Protein AF-A0A0A8YCA7-F1 (afdb_monomer_lite)

Structure (mmCIF, N/CA/C/O backbone):
data_AF-A0A0A8YCA7-F1
#
_entry.id   AF-A0A0A8YCA7-F1
#
loop_
_atom_site.group_PDB
_atom_site.id
_atom_site.type_symbol
_atom_site.label_atom_id
_atom_site.label_alt_id
_atom_site.label_comp_id
_atom_site.label_asym_id
_atom_site.label_entity_id
_atom_site.label_seq_id
_atom_site.pdbx_PDB_ins_code
_atom_site.Cartn_x
_atom_site.Cartn_y
_atom_site.Cartn_z
_atom_site.occupancy
_atom_site.B_iso_or_equiv
_atom_site.auth_seq_id
_atom_site.auth_comp_id
_atom_site.auth_asym_id
_atom_site.auth_atom_id
_atom_site.pdbx_PDB_model_num
ATOM 1 N N . MET A 1 1 ? 6.548 -13.810 -29.885 1.00 38.69 1 MET A N 1
ATOM 2 C CA . MET A 1 1 ? 5.779 -14.071 -28.652 1.00 38.69 1 MET A CA 1
ATOM 3 C C . MET A 1 1 ? 4.844 -12.904 -28.480 1.00 38.69 1 MET A C 1
ATOM 5 O O . MET A 1 1 ? 5.323 -11.781 -28.424 1.00 38.69 1 MET A O 1
ATOM 9 N N . VAL A 1 2 ? 3.543 -13.163 -28.531 1.00 40.69 2 VAL A N 1
ATOM 10 C CA . VAL A 1 2 ? 2.513 -12.158 -28.264 1.00 40.69 2 VAL A CA 1
ATOM 11 C C . VAL A 1 2 ? 2.740 -11.696 -26.827 1.00 40.69 2 VAL A C 1
ATOM 13 O O . VAL A 1 2 ? 2.686 -12.518 -25.914 1.00 40.69 2 VAL A O 1
ATOM 16 N N . GLY A 1 3 ? 3.145 -10.437 -26.645 1.00 48.44 3 GLY A N 1
ATOM 17 C CA . GLY A 1 3 ? 3.258 -9.847 -25.316 1.00 48.44 3 GLY A CA 1
ATOM 18 C C . GLY A 1 3 ? 1.882 -9.922 -24.681 1.00 48.44 3 GLY A C 1
ATOM 19 O O . GLY A 1 3 ? 0.913 -9.502 -25.310 1.00 48.44 3 GLY A O 1
ATOM 20 N N . ASN A 1 4 ? 1.790 -10.542 -23.503 1.00 51.75 4 ASN A N 1
ATOM 21 C CA . ASN A 1 4 ? 0.565 -10.497 -22.720 1.00 51.75 4 ASN A CA 1
ATOM 22 C C . ASN A 1 4 ? 0.169 -9.035 -22.611 1.00 51.75 4 ASN A C 1
ATOM 24 O O . ASN A 1 4 ? 0.952 -8.215 -22.140 1.00 51.75 4 ASN A O 1
ATOM 28 N N . GLU A 1 5 ? -1.005 -8.736 -23.141 1.00 52.59 5 GLU A N 1
ATOM 29 C CA . GLU A 1 5 ? -1.570 -7.408 -23.120 1.00 52.59 5 GLU A CA 1
ATOM 30 C C . GLU A 1 5 ? -1.589 -6.946 -21.665 1.00 52.59 5 GLU A C 1
ATOM 32 O O . GLU A 1 5 ? -1.991 -7.673 -20.751 1.00 52.59 5 GLU A O 1
ATOM 37 N N . ASP A 1 6 ? -1.064 -5.750 -21.469 1.00 59.56 6 ASP A N 1
ATOM 38 C CA . ASP A 1 6 ? -0.923 -5.052 -20.207 1.00 59.56 6 ASP A CA 1
ATOM 39 C C . ASP A 1 6 ? -2.331 -4.659 -19.704 1.00 59.56 6 ASP A C 1
ATOM 41 O O . ASP A 1 6 ? -2.770 -3.516 -19.786 1.00 59.56 6 ASP A O 1
ATOM 45 N N . LEU A 1 7 ? -3.112 -5.646 -19.249 1.00 61.03 7 LEU A N 1
ATOM 46 C CA . LEU A 1 7 ? -4.535 -5.499 -18.894 1.00 61.03 7 LEU A CA 1
ATOM 47 C C . LEU A 1 7 ? -4.763 -4.800 -17.541 1.00 61.03 7 LEU A C 1
ATOM 49 O O . LEU A 1 7 ? -5.901 -4.690 -17.081 1.00 61.03 7 LEU A O 1
ATOM 53 N N . GLY A 1 8 ? -3.698 -4.369 -16.865 1.00 63.97 8 GLY A N 1
ATOM 54 C CA . GLY A 1 8 ? -3.796 -3.676 -15.586 1.00 63.97 8 GLY A CA 1
ATOM 55 C C . GLY A 1 8 ? -4.059 -2.177 -15.729 1.00 63.97 8 GLY A C 1
ATOM 56 O O . GLY A 1 8 ? -3.894 -1.574 -16.788 1.00 63.97 8 GLY A O 1
ATOM 57 N N . ILE A 1 9 ? -4.465 -1.538 -14.635 1.00 73.44 9 ILE A N 1
ATOM 58 C CA . ILE A 1 9 ? -4.668 -0.085 -14.609 1.00 73.44 9 ILE A CA 1
ATOM 59 C C . ILE A 1 9 ? -3.295 0.596 -14.540 1.00 73.44 9 ILE A C 1
ATOM 61 O O . ILE A 1 9 ? -2.615 0.510 -13.518 1.00 73.44 9 ILE A O 1
ATOM 65 N N . HIS A 1 10 ? -2.909 1.274 -15.624 1.00 73.44 10 HIS A N 1
ATOM 66 C CA . HIS A 1 10 ? -1.611 1.949 -15.805 1.00 73.44 10 HIS A CA 1
ATOM 67 C C . HIS A 1 10 ? -1.582 3.401 -15.307 1.00 73.44 10 H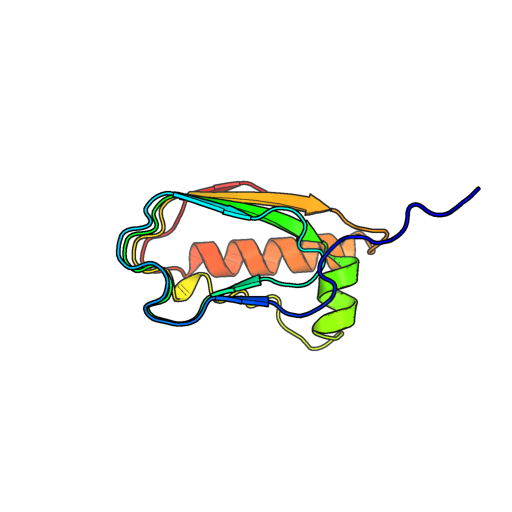IS A C 1
ATOM 69 O O . HIS A 1 10 ? -0.578 4.088 -15.431 1.00 73.44 10 HIS A O 1
ATOM 75 N N . GLY A 1 11 ? -2.690 3.908 -14.771 1.00 82.44 11 GLY A N 1
ATOM 76 C CA . GLY A 1 11 ? -2.759 5.256 -14.213 1.00 82.44 11 GLY A CA 1
ATOM 77 C C . GLY A 1 11 ? -2.504 5.278 -12.711 1.00 82.44 11 GLY A C 1
ATOM 78 O O . GLY A 1 11 ? -2.676 4.272 -12.020 1.00 82.44 11 GLY A O 1
ATOM 79 N N . ARG A 1 12 ? -2.188 6.465 -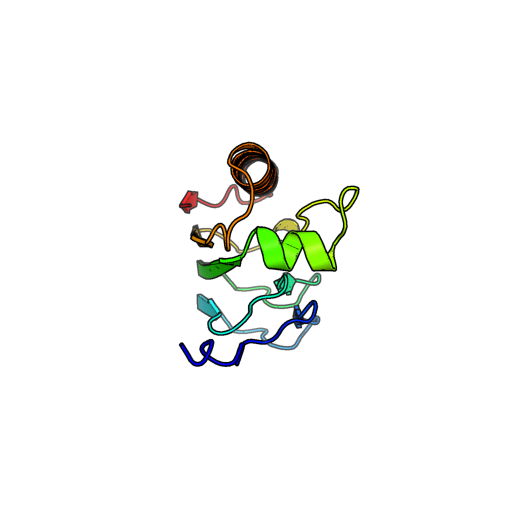12.181 1.00 88.94 12 ARG A N 1
ATOM 80 C CA . ARG A 1 12 ? -2.322 6.721 -10.743 1.00 88.94 12 ARG A CA 1
ATOM 81 C C . ARG A 1 12 ? -3.790 6.546 -10.353 1.00 88.94 12 ARG A C 1
ATOM 83 O O . ARG A 1 12 ? -4.655 7.255 -10.864 1.00 88.94 12 ARG A O 1
ATOM 90 N N . PHE A 1 13 ? -4.061 5.633 -9.428 1.00 90.62 13 PHE A N 1
ATOM 91 C CA . PHE A 1 13 ? -5.397 5.402 -8.894 1.00 90.62 13 PHE A CA 1
ATOM 92 C C . PHE A 1 13 ? -5.528 6.067 -7.526 1.00 90.62 13 PHE A C 1
ATOM 94 O O . PHE A 1 13 ? -4.705 5.844 -6.642 1.00 90.62 13 PHE A O 1
ATOM 101 N N . ILE A 1 14 ? -6.556 6.892 -7.340 1.00 91.94 14 ILE A N 1
ATOM 102 C CA . ILE A 1 14 ? -6.762 7.648 -6.101 1.00 91.94 14 ILE A CA 1
ATOM 103 C C . ILE A 1 14 ? -7.970 7.075 -5.367 1.00 91.94 14 ILE A C 1
ATOM 105 O O . ILE A 1 14 ? -9.080 7.070 -5.899 1.00 91.94 14 ILE A O 1
ATOM 109 N N . VAL A 1 15 ? -7.771 6.638 -4.124 1.00 92.00 15 VAL A N 1
ATOM 110 C CA . VAL A 1 15 ? -8.874 6.295 -3.222 1.00 92.00 15 VAL A CA 1
ATOM 111 C C . VAL A 1 15 ? -9.276 7.553 -2.462 1.00 92.00 15 VAL A C 1
ATOM 113 O O . VAL A 1 15 ? -8.559 8.010 -1.569 1.00 92.00 15 VAL A O 1
ATOM 116 N N . GLY A 1 16 ? -10.414 8.122 -2.859 1.00 91.62 16 GLY A N 1
ATOM 117 C CA . GLY A 1 16 ? -10.948 9.359 -2.297 1.00 91.62 16 GLY A CA 1
ATOM 118 C C . GLY A 1 16 ? -11.553 9.212 -0.900 1.00 91.62 16 GLY A C 1
ATOM 119 O O . GLY A 1 16 ? -11.882 8.111 -0.452 1.00 91.62 16 GLY A O 1
ATOM 120 N N . ALA A 1 17 ? -11.719 10.347 -0.221 1.00 88.94 17 ALA A N 1
ATOM 121 C CA . ALA A 1 17 ? -12.337 10.427 1.101 1.00 88.94 17 ALA A CA 1
ATOM 122 C C . ALA A 1 17 ? -13.792 9.919 1.106 1.00 88.94 17 ALA A C 1
ATOM 124 O O . ALA A 1 17 ? -14.546 10.144 0.161 1.00 88.94 17 ALA A O 1
ATOM 125 N N . GLY A 1 18 ? -14.206 9.262 2.195 1.00 82.31 18 GLY A N 1
ATOM 126 C CA . GLY A 1 18 ? -15.608 8.897 2.435 1.00 82.31 18 GLY A CA 1
ATOM 127 C C . GLY A 1 18 ? -16.154 7.738 1.593 1.00 82.31 18 GLY A C 1
ATOM 128 O O . GLY A 1 18 ? -17.307 7.358 1.781 1.00 82.31 18 GLY A O 1
ATOM 129 N N . LEU A 1 19 ? -15.345 7.139 0.713 1.00 80.00 19 LEU A N 1
ATOM 130 C CA . LEU A 1 19 ? -15.782 6.029 -0.141 1.00 80.00 19 LEU A CA 1
ATOM 131 C C . LEU A 1 19 ? -16.054 4.744 0.656 1.00 80.00 19 LEU A C 1
ATOM 133 O O . LEU A 1 19 ? -16.943 3.972 0.302 1.00 80.00 19 LEU A O 1
ATOM 137 N N . PHE A 1 20 ? -15.305 4.511 1.741 1.00 91.88 20 PHE A N 1
ATOM 138 C CA . PHE A 1 20 ? -15.306 3.229 2.450 1.00 91.88 20 PHE A CA 1
ATOM 139 C C . PHE A 1 20 ? -15.242 3.391 3.984 1.00 91.88 20 PHE A C 1
ATOM 141 O O . PHE A 1 20 ? -14.278 2.962 4.626 1.00 91.88 20 PHE A O 1
ATOM 148 N N . PRO A 1 21 ? -16.276 3.968 4.626 1.00 91.88 21 PRO A N 1
ATOM 149 C CA . PRO A 1 21 ? -16.246 4.300 6.056 1.00 91.88 21 PRO A CA 1
ATOM 150 C C . PRO A 1 21 ? -16.155 3.079 6.990 1.00 91.88 21 PRO A C 1
ATOM 152 O O . PRO A 1 21 ? -15.689 3.194 8.125 1.00 91.88 21 PRO A O 1
ATOM 155 N N . CYS A 1 22 ? -16.580 1.902 6.523 1.00 95.56 22 CYS A N 1
ATOM 156 C CA . CYS A 1 22 ? -16.642 0.672 7.318 1.00 95.56 22 CYS A CA 1
ATOM 157 C C . CYS A 1 22 ? -15.596 -0.382 6.927 1.00 95.56 22 CYS A C 1
ATOM 159 O O . CYS A 1 22 ? -15.581 -1.455 7.528 1.00 95.56 22 CYS A O 1
ATOM 161 N N . LEU A 1 23 ? -14.749 -0.124 5.924 1.00 96.69 23 LEU A N 1
ATOM 162 C CA . LEU A 1 23 ? -13.813 -1.128 5.421 1.00 96.69 23 LEU A CA 1
ATOM 163 C C . LEU A 1 23 ? -12.662 -1.342 6.412 1.00 96.69 23 LEU A C 1
ATOM 165 O O . LEU A 1 23 ? -11.969 -0.399 6.783 1.00 96.69 23 LEU A O 1
ATOM 169 N N . VAL A 1 24 ? -12.468 -2.595 6.828 1.00 97.56 24 VAL A N 1
ATOM 170 C CA . VAL A 1 24 ? -11.442 -2.994 7.813 1.00 97.56 24 VAL A CA 1
ATOM 171 C C . VAL A 1 24 ? -10.259 -3.701 7.152 1.00 97.56 24 VAL A C 1
ATOM 173 O O . VAL A 1 24 ? -9.122 -3.573 7.599 1.00 97.56 24 VAL A O 1
ATOM 176 N N . ARG A 1 25 ? -10.505 -4.418 6.053 1.00 97.88 25 ARG A N 1
ATOM 177 C CA . ARG A 1 25 ? -9.490 -5.142 5.288 1.00 97.88 25 ARG A CA 1
ATOM 178 C C . ARG A 1 25 ? -9.658 -4.835 3.808 1.00 97.88 25 ARG A C 1
ATOM 180 O O . ARG A 1 25 ? -10.768 -4.942 3.298 1.00 97.88 25 ARG A O 1
ATOM 187 N N . CYS A 1 26 ? -8.565 -4.486 3.140 1.00 96.50 26 CYS A N 1
ATOM 188 C CA . CYS A 1 26 ? -8.552 -4.141 1.725 1.00 96.50 26 CYS A CA 1
ATOM 189 C C . CYS A 1 26 ? -7.463 -4.934 1.004 1.00 96.50 26 CYS A C 1
ATOM 191 O O . CYS A 1 26 ? -6.313 -4.974 1.448 1.00 96.50 26 CYS A O 1
ATOM 193 N N . GLU A 1 27 ? -7.843 -5.557 -0.106 1.00 95.75 27 GLU A N 1
ATOM 194 C CA . GLU A 1 27 ? -6.918 -6.153 -1.058 1.00 95.75 27 GLU A CA 1
ATOM 195 C C . GLU A 1 27 ? -7.104 -5.477 -2.411 1.00 95.75 27 GLU A C 1
ATOM 197 O O . GLU A 1 27 ? -8.224 -5.416 -2.919 1.00 95.75 27 GLU A O 1
ATOM 202 N N . LEU A 1 28 ? -6.017 -4.986 -2.995 1.00 92.56 28 LEU A N 1
ATOM 203 C CA . LEU A 1 28 ? -6.031 -4.348 -4.305 1.00 92.56 28 LEU A CA 1
ATOM 204 C C . LEU A 1 28 ? -5.210 -5.192 -5.271 1.00 92.56 28 LEU A C 1
ATOM 206 O O . LEU A 1 28 ? -4.044 -5.485 -5.018 1.00 92.56 28 LEU A O 1
ATOM 210 N N . TRP A 1 29 ? -5.830 -5.580 -6.381 1.00 90.12 29 TRP A N 1
ATOM 211 C CA . TRP A 1 29 ? -5.233 -6.413 -7.421 1.00 90.12 29 TRP A CA 1
ATOM 212 C C . TRP A 1 29 ? -5.513 -5.800 -8.794 1.00 90.12 29 TRP A C 1
ATOM 214 O O . TRP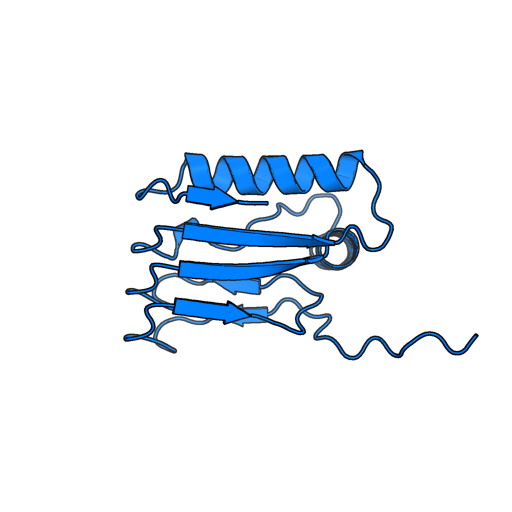 A 1 29 ? -6.533 -5.141 -8.974 1.00 90.12 29 TRP A O 1
ATOM 224 N N . GLY A 1 30 ? -4.616 -6.025 -9.758 1.00 86.25 30 GLY A N 1
ATOM 225 C CA . GLY A 1 30 ? -4.774 -5.536 -11.136 1.00 86.25 30 GLY A CA 1
ATOM 226 C C . GLY A 1 30 ? -4.370 -4.073 -11.365 1.00 86.25 30 GLY A C 1
ATOM 227 O O . GLY A 1 30 ? -4.522 -3.568 -12.475 1.00 86.25 30 GLY A O 1
ATOM 228 N N . PHE A 1 31 ? -3.834 -3.395 -10.348 1.00 86.50 31 PHE A N 1
ATOM 229 C CA . PHE A 1 31 ? -3.241 -2.064 -10.489 1.00 86.50 31 PHE A CA 1
ATOM 230 C C . PHE A 1 31 ? -1.752 -2.202 -10.800 1.00 86.50 31 PHE A C 1
ATOM 232 O O . PHE A 1 31 ? -1.024 -2.838 -10.038 1.00 86.50 31 PHE A O 1
ATOM 239 N N . LEU A 1 32 ? -1.328 -1.618 -11.918 1.00 86.75 32 LEU A N 1
ATOM 240 C CA . LEU A 1 32 ? 0.079 -1.531 -12.312 1.00 86.75 32 LEU A CA 1
ATOM 241 C C . LEU A 1 32 ? 0.655 -0.166 -11.928 1.00 86.75 32 LEU A C 1
ATOM 243 O O . LEU A 1 32 ? 1.801 -0.072 -11.507 1.00 86.75 32 LEU A O 1
ATOM 247 N N . GLY A 1 33 ? -0.163 0.886 -11.991 1.00 86.00 33 GLY A N 1
ATOM 248 C CA . GLY A 1 33 ? 0.188 2.196 -11.463 1.00 86.00 33 GLY A CA 1
ATOM 249 C C . GLY A 1 33 ? 0.037 2.317 -9.941 1.00 86.00 33 GLY A C 1
ATOM 250 O O . GLY A 1 33 ? -0.544 1.447 -9.283 1.00 86.00 33 GLY A O 1
ATOM 251 N N . PRO A 1 34 ? 0.528 3.426 -9.358 1.00 89.38 34 PRO A N 1
ATOM 252 C CA . PRO A 1 34 ? 0.462 3.645 -7.923 1.00 89.38 34 PRO A CA 1
ATOM 253 C C . PRO A 1 34 ? -0.980 3.845 -7.458 1.00 89.38 34 PRO A C 1
ATOM 255 O O . PRO A 1 34 ? -1.740 4.623 -8.043 1.00 89.38 34 PRO A O 1
ATOM 258 N N . VAL A 1 35 ? -1.318 3.201 -6.343 1.00 91.38 35 VAL A N 1
ATOM 259 C CA . VAL A 1 35 ? -2.542 3.465 -5.585 1.00 91.38 35 VAL A CA 1
ATOM 260 C C . VAL A 1 35 ? -2.223 4.468 -4.480 1.00 91.38 35 VAL A C 1
ATOM 262 O O . VAL A 1 35 ? -1.380 4.196 -3.630 1.00 91.38 35 VAL A O 1
ATOM 265 N N . VAL A 1 36 ? -2.920 5.603 -4.472 1.00 92.69 36 VAL A N 1
ATOM 266 C CA . VAL A 1 36 ? -2.728 6.684 -3.499 1.00 92.69 36 VAL A CA 1
ATOM 267 C C . VAL A 1 36 ? -3.981 6.851 -2.644 1.00 92.69 36 VAL A C 1
ATOM 269 O O . VAL A 1 36 ? -5.088 7.005 -3.166 1.00 92.69 36 VAL A O 1
ATOM 272 N N . PHE A 1 37 ? -3.816 6.847 -1.324 1.00 93.94 37 PHE A N 1
ATOM 273 C CA . PHE A 1 37 ? -4.913 6.970 -0.364 1.00 93.94 37 PHE A CA 1
ATOM 274 C C . PHE A 1 37 ? -5.022 8.400 0.161 1.00 93.94 37 PHE A C 1
ATOM 276 O O . PHE A 1 37 ? -4.072 8.933 0.733 1.00 93.94 37 PHE A O 1
ATOM 283 N N . GLN A 1 38 ? -6.188 9.026 0.002 1.00 94.94 38 GLN A N 1
ATOM 284 C CA . GLN A 1 38 ? -6.459 10.337 0.593 1.00 94.94 38 GLN A CA 1
ATOM 285 C C . GLN A 1 38 ? -6.887 10.221 2.060 1.00 94.94 38 GLN A C 1
ATOM 287 O O . GLN A 1 38 ? -7.376 9.184 2.518 1.00 94.94 38 GLN A O 1
ATOM 292 N N . GLN A 1 39 ? -6.740 11.317 2.806 1.00 93.75 39 GLN A N 1
ATOM 293 C CA . GLN A 1 39 ? -7.237 11.410 4.175 1.00 93.75 39 GLN A CA 1
ATOM 294 C C . GLN A 1 39 ? -8.735 11.093 4.238 1.00 93.75 39 GLN A C 1
ATOM 296 O O . GLN A 1 39 ? -9.534 11.607 3.460 1.00 93.75 39 GLN A O 1
ATOM 301 N N . GLY A 1 40 ? -9.116 10.217 5.170 1.00 92.50 40 GLY A N 1
ATOM 302 C CA . GLY A 1 40 ? -10.511 9.808 5.348 1.00 92.50 40 GLY A CA 1
ATOM 303 C C . GLY A 1 40 ? -11.029 8.813 4.303 1.00 92.50 40 GLY A C 1
ATOM 304 O O . GLY A 1 40 ? -12.226 8.532 4.296 1.00 92.50 40 GLY A O 1
ATOM 305 N N . ALA A 1 41 ? -10.170 8.258 3.440 1.00 93.62 41 ALA A N 1
ATOM 306 C CA . ALA A 1 41 ? -10.572 7.256 2.450 1.00 93.62 41 ALA A CA 1
ATOM 307 C C . ALA A 1 41 ? -11.141 5.980 3.087 1.00 93.62 41 ALA A C 1
ATOM 309 O O . ALA A 1 41 ? -12.219 5.510 2.720 1.00 93.62 41 ALA A O 1
ATOM 310 N N . MET A 1 42 ? -10.416 5.430 4.063 1.00 95.50 42 MET A N 1
ATOM 311 C CA . MET A 1 42 ? -10.772 4.196 4.764 1.00 95.50 42 MET A CA 1
ATOM 312 C C . MET A 1 42 ? -10.442 4.335 6.259 1.00 95.50 42 MET A C 1
ATOM 314 O O . MET A 1 42 ? -9.440 3.795 6.731 1.00 95.50 42 MET A O 1
ATOM 318 N N . PRO A 1 43 ? -11.250 5.082 7.034 1.00 94.56 43 PRO A N 1
ATOM 319 C CA . PRO A 1 43 ? -10.901 5.471 8.404 1.00 94.56 43 PRO A CA 1
ATOM 320 C C . PRO A 1 43 ? -10.723 4.286 9.368 1.00 94.56 43 PRO A C 1
ATOM 322 O O . PRO A 1 43 ? -10.050 4.424 10.387 1.00 94.56 43 PRO A O 1
ATOM 325 N N . ARG A 1 44 ? -11.301 3.119 9.055 1.00 96.81 44 ARG A N 1
ATOM 326 C CA . ARG A 1 44 ? -11.263 1.904 9.888 1.00 96.81 44 ARG A CA 1
ATOM 327 C C . ARG A 1 44 ? -10.348 0.801 9.346 1.00 96.81 44 ARG A C 1
ATOM 329 O O . ARG A 1 44 ? -10.360 -0.301 9.893 1.00 96.81 44 ARG A O 1
ATOM 336 N N . LEU A 1 45 ? -9.581 1.066 8.289 1.00 97.94 45 LEU A N 1
ATOM 337 C CA . LEU A 1 45 ? -8.746 0.051 7.652 1.00 97.94 45 LEU A CA 1
ATOM 338 C C . LEU A 1 45 ? -7.595 -0.356 8.567 1.00 97.94 45 LEU A C 1
ATOM 340 O O . LEU A 1 45 ? -6.790 0.488 8.935 1.00 97.94 45 LEU A O 1
ATOM 344 N N . THR A 1 46 ? -7.487 -1.646 8.880 1.00 98.25 46 THR A N 1
ATOM 345 C CA . THR A 1 46 ? -6.407 -2.200 9.708 1.00 98.25 46 THR A CA 1
ATOM 346 C C . THR A 1 46 ? -5.444 -3.067 8.906 1.00 98.25 46 THR A C 1
ATOM 348 O O . THR A 1 46 ? -4.272 -3.169 9.267 1.00 98.25 46 THR A O 1
ATOM 351 N N . ILE A 1 47 ? -5.903 -3.678 7.809 1.00 98.44 47 ILE A N 1
ATOM 352 C CA . ILE A 1 47 ? -5.091 -4.555 6.958 1.00 98.44 47 ILE A CA 1
ATOM 353 C C . ILE A 1 47 ? -5.190 -4.102 5.504 1.00 98.44 47 ILE A C 1
ATOM 355 O O . ILE A 1 47 ? -6.279 -4.107 4.927 1.00 98.44 47 ILE A O 1
ATOM 359 N N . LEU A 1 48 ? -4.043 -3.792 4.906 1.00 97.69 48 LEU A N 1
ATOM 360 C CA . LEU A 1 48 ? -3.914 -3.459 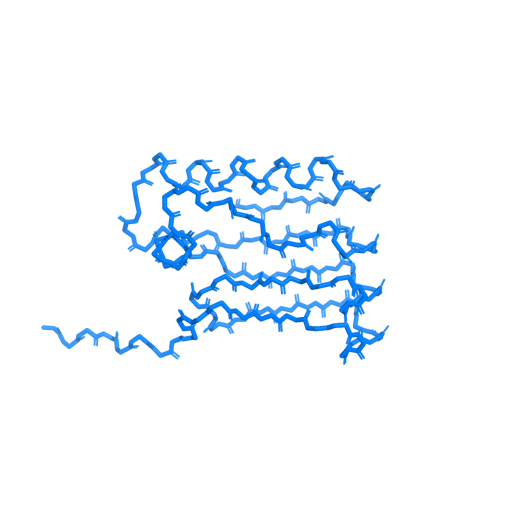3.492 1.00 97.69 48 LEU A CA 1
ATOM 361 C C . LEU A 1 48 ? -2.982 -4.454 2.795 1.00 97.69 48 LEU A C 1
ATOM 363 O O . LEU A 1 48 ? -1.903 -4.758 3.304 1.00 97.69 48 LEU A O 1
ATOM 367 N N . GLN A 1 49 ? -3.382 -4.939 1.622 1.00 97.62 49 GLN A N 1
ATOM 368 C CA . GLN A 1 49 ? -2.546 -5.799 0.792 1.00 97.62 49 GLN A CA 1
ATOM 369 C C . GLN A 1 49 ? -2.647 -5.427 -0.686 1.00 97.62 49 GLN A C 1
ATOM 371 O O . GLN A 1 49 ? -3.748 -5.275 -1.207 1.00 97.62 49 GLN A O 1
ATOM 376 N N . PHE A 1 50 ? -1.506 -5.301 -1.362 1.00 94.56 50 PHE A N 1
ATOM 377 C CA . PHE A 1 50 ? -1.457 -4.960 -2.786 1.00 94.56 50 PHE A CA 1
ATOM 378 C C . PHE A 1 50 ? -0.096 -5.314 -3.414 1.00 94.56 50 PHE A C 1
ATOM 380 O O . PHE A 1 50 ? 0.907 -5.405 -2.700 1.00 94.56 50 PHE A O 1
ATOM 387 N N . PRO A 1 51 ? -0.021 -5.569 -4.732 1.00 92.44 51 PRO A N 1
ATOM 388 C CA . PRO A 1 51 ? 1.253 -5.628 -5.432 1.00 92.44 51 PRO A CA 1
ATOM 389 C C . PRO A 1 51 ? 1.820 -4.216 -5.624 1.00 92.44 51 PRO A C 1
ATOM 391 O O . PRO A 1 51 ? 1.068 -3.270 -5.839 1.00 92.44 51 PRO A O 1
ATOM 394 N N . PHE A 1 52 ? 3.143 -4.080 -5.580 1.00 92.81 52 PHE A N 1
ATOM 395 C CA . PHE A 1 52 ? 3.829 -2.827 -5.890 1.00 92.81 52 PHE A CA 1
ATOM 396 C C . PHE A 1 52 ? 4.746 -3.028 -7.090 1.00 92.81 52 PHE A C 1
ATOM 398 O O . PHE A 1 52 ? 5.714 -3.788 -7.022 1.00 92.81 52 PHE A O 1
ATOM 405 N N . HIS A 1 53 ? 4.395 -2.365 -8.184 1.00 93.06 53 HIS A N 1
ATOM 406 C CA . HIS A 1 53 ? 5.038 -2.448 -9.487 1.00 93.06 53 HIS A CA 1
ATOM 407 C C . HIS A 1 53 ? 6.029 -1.291 -9.627 1.00 93.06 53 HIS A C 1
ATOM 409 O O . HIS A 1 53 ? 5.624 -0.148 -9.833 1.00 93.06 53 HIS A O 1
ATOM 415 N N . VAL A 1 54 ? 7.318 -1.566 -9.405 1.00 91.88 54 VAL A N 1
ATOM 416 C CA . VAL A 1 54 ? 8.350 -0.525 -9.244 1.00 91.88 54 VAL A CA 1
ATOM 417 C C . VAL A 1 54 ? 8.529 0.266 -10.532 1.00 91.88 54 VAL A C 1
ATOM 419 O O . VAL A 1 54 ? 8.426 1.490 -10.500 1.00 91.88 54 VAL A O 1
ATOM 422 N N . ARG A 1 55 ? 8.748 -0.425 -11.655 1.00 91.81 55 ARG A N 1
ATOM 423 C CA . ARG A 1 55 ? 8.970 0.210 -12.954 1.00 91.81 55 ARG A CA 1
ATOM 424 C C . ARG A 1 55 ? 7.785 1.079 -13.364 1.00 91.81 55 ARG A C 1
ATOM 426 O O . ARG A 1 55 ? 7.961 2.255 -13.645 1.00 91.81 55 ARG A O 1
ATOM 433 N N . GLU A 1 56 ? 6.583 0.523 -13.349 1.00 91.12 56 GLU A N 1
ATOM 434 C CA . GLU A 1 56 ? 5.360 1.203 -13.771 1.00 91.12 56 GLU A CA 1
ATOM 435 C C . GLU A 1 56 ? 5.057 2.387 -12.846 1.00 91.12 56 GLU A C 1
ATOM 437 O O . GLU A 1 56 ? 4.714 3.478 -13.300 1.00 91.12 56 GLU A O 1
ATOM 442 N N . THR A 1 57 ? 5.274 2.222 -11.536 1.00 90.44 57 THR A N 1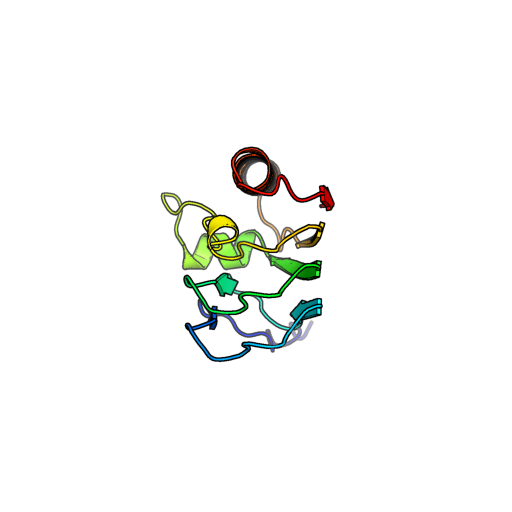
ATOM 443 C CA . THR A 1 57 ? 5.159 3.340 -10.595 1.00 90.44 57 THR A CA 1
ATOM 444 C C . THR A 1 57 ? 6.165 4.437 -10.921 1.00 90.44 57 THR A C 1
ATOM 446 O O . THR A 1 57 ? 5.781 5.603 -10.946 1.00 90.44 57 THR A O 1
ATOM 449 N N . ARG A 1 58 ? 7.423 4.084 -11.211 1.00 89.56 58 ARG A N 1
ATOM 450 C CA . ARG A 1 58 ? 8.496 5.024 -11.561 1.00 89.56 58 ARG A CA 1
ATOM 451 C C . ARG A 1 58 ? 8.213 5.770 -12.862 1.00 89.56 58 ARG A C 1
ATOM 453 O O . ARG A 1 58 ? 8.390 6.983 -12.906 1.00 89.56 58 ARG A O 1
ATOM 460 N N . GLU A 1 59 ? 7.714 5.074 -13.879 1.00 90.00 59 GLU A N 1
ATOM 461 C CA . GLU A 1 59 ? 7.283 5.661 -15.153 1.00 90.00 59 GLU A CA 1
ATOM 462 C C . GLU A 1 59 ? 6.167 6.705 -14.944 1.00 90.00 59 GLU A C 1
ATOM 464 O O . GLU A 1 59 ? 6.146 7.729 -15.625 1.00 90.00 59 GLU A O 1
ATOM 469 N N . ILE A 1 60 ? 5.278 6.497 -13.964 1.00 88.25 60 ILE A N 1
ATOM 470 C CA . ILE A 1 60 ? 4.151 7.400 -13.671 1.00 88.25 60 ILE A CA 1
ATOM 471 C C . ILE A 1 60 ? 4.540 8.563 -12.749 1.00 88.25 60 ILE A C 1
ATOM 473 O O . ILE A 1 60 ? 4.061 9.681 -12.943 1.00 88.25 60 ILE A O 1
ATOM 477 N N . VAL A 1 61 ? 5.340 8.321 -11.704 1.00 85.75 61 VAL A N 1
ATOM 478 C CA . VAL A 1 61 ? 5.715 9.370 -10.733 1.00 85.75 61 VAL A CA 1
ATOM 479 C C . VAL A 1 61 ? 6.951 10.164 -11.151 1.00 85.75 61 VAL A C 1
ATOM 481 O O . VAL A 1 61 ? 7.142 11.272 -10.654 1.00 85.75 61 VAL A O 1
ATOM 484 N N . GLY A 1 62 ? 7.752 9.638 -12.080 1.00 83.19 62 GLY A N 1
ATOM 485 C CA . GLY A 1 62 ? 9.009 10.229 -12.527 1.00 83.19 62 GLY A CA 1
ATOM 486 C C . GLY A 1 62 ? 10.191 9.935 -11.595 1.00 83.19 62 GLY A C 1
ATOM 487 O O . GLY A 1 62 ? 10.039 9.396 -10.498 1.00 83.19 62 GLY A O 1
ATOM 488 N N . ILE A 1 63 ? 11.394 10.310 -12.041 1.00 74.69 63 ILE A N 1
ATOM 489 C CA . ILE A 1 63 ? 12.659 10.068 -11.320 1.00 74.69 63 ILE A CA 1
ATOM 490 C C . ILE A 1 63 ? 12.721 10.858 -10.000 1.00 74.69 63 ILE A C 1
ATOM 492 O O . ILE A 1 63 ? 13.185 10.344 -8.983 1.00 74.69 63 ILE A O 1
ATOM 496 N N . ASP A 1 64 ? 12.164 12.066 -9.988 1.00 75.62 64 ASP A N 1
ATOM 497 C CA . ASP A 1 64 ? 12.121 12.924 -8.796 1.00 75.62 64 ASP A CA 1
ATOM 498 C C . ASP A 1 64 ? 10.875 12.666 -7.927 1.00 75.62 64 ASP A C 1
ATOM 500 O O . ASP A 1 64 ? 10.693 13.273 -6.871 1.00 75.62 64 ASP A O 1
ATOM 504 N N . GLY A 1 65 ? 9.983 11.776 -8.376 1.00 71.81 65 GLY A N 1
ATOM 505 C CA . GLY A 1 65 ? 8.751 11.446 -7.676 1.00 71.81 65 GLY A CA 1
ATOM 506 C C . GLY A 1 65 ? 9.007 10.539 -6.478 1.00 71.81 65 GLY A C 1
ATOM 507 O O . GLY A 1 65 ? 9.540 9.439 -6.623 1.00 71.81 65 GLY A O 1
ATOM 508 N N . ALA A 1 66 ? 8.571 10.973 -5.296 1.00 76.75 66 ALA A N 1
ATOM 509 C CA . ALA A 1 66 ? 8.557 10.125 -4.111 1.00 76.75 66 ALA A CA 1
ATOM 510 C C . ALA A 1 66 ? 7.506 9.010 -4.246 1.00 76.75 66 ALA A C 1
ATOM 512 O O . ALA A 1 66 ? 6.411 9.226 -4.775 1.00 76.75 66 ALA A O 1
ATOM 513 N N . PHE A 1 67 ? 7.799 7.835 -3.685 1.00 84.00 67 PHE A N 1
ATOM 514 C CA . PHE A 1 67 ? 6.844 6.730 -3.544 1.00 84.00 67 PHE A CA 1
ATOM 515 C C . PHE A 1 67 ? 5.832 6.982 -2.412 1.00 84.00 67 PHE A C 1
ATOM 517 O O . PHE A 1 67 ? 5.596 6.126 -1.558 1.00 84.00 67 PHE A O 1
ATOM 524 N N . ASP A 1 68 ? 5.238 8.175 -2.387 1.00 85.62 68 ASP A N 1
ATOM 525 C CA . ASP A 1 68 ? 4.195 8.517 -1.429 1.00 85.62 68 ASP A CA 1
ATOM 526 C C . ASP A 1 68 ? 2.845 7.958 -1.894 1.00 85.62 68 ASP A C 1
ATOM 528 O O . ASP A 1 68 ? 2.188 8.475 -2.800 1.00 85.62 68 ASP A O 1
ATOM 532 N N . LEU A 1 69 ? 2.438 6.863 -1.257 1.00 89.38 69 LEU A N 1
ATOM 533 C CA . LEU A 1 69 ? 1.147 6.215 -1.485 1.00 89.38 69 LEU A CA 1
ATOM 534 C C . LEU A 1 69 ? 0.051 6.746 -0.551 1.00 89.38 69 LEU A C 1
ATOM 536 O O . LEU A 1 69 ? -1.071 6.242 -0.568 1.00 89.38 69 LEU A O 1
ATOM 540 N N . GLY A 1 70 ? 0.350 7.726 0.303 1.00 91.88 70 GLY A N 1
ATOM 541 C CA . GLY A 1 70 ? -0.596 8.222 1.297 1.00 91.88 70 GLY A CA 1
ATOM 542 C C . GLY A 1 70 ? -0.903 7.202 2.395 1.00 91.88 70 GLY A C 1
ATOM 543 O O . GLY A 1 70 ? -1.991 7.228 2.962 1.00 91.88 70 GLY A O 1
ATOM 544 N N . LEU A 1 71 ? 0.027 6.294 2.723 1.00 93.88 71 LEU A N 1
ATOM 545 C CA . LEU A 1 71 ? -0.180 5.330 3.816 1.00 93.88 71 LEU A CA 1
ATOM 546 C C . LEU A 1 71 ? -0.472 6.038 5.146 1.00 93.88 71 LEU A C 1
ATOM 548 O O . LEU A 1 71 ? -1.359 5.598 5.868 1.00 93.88 71 LEU A O 1
ATOM 552 N N . GLY A 1 72 ? 0.181 7.179 5.409 1.00 93.62 72 GLY A N 1
ATOM 553 C CA . GLY A 1 72 ? -0.058 8.038 6.581 1.00 93.62 72 GLY A CA 1
ATOM 554 C C . GLY A 1 72 ? -1.499 8.536 6.742 1.00 93.62 72 GLY A C 1
ATOM 555 O O . GLY A 1 72 ? -1.907 8.906 7.840 1.00 93.62 72 GLY A O 1
ATOM 556 N N . ASN A 1 73 ? -2.295 8.509 5.671 1.00 94.50 73 ASN A N 1
ATOM 557 C CA . ASN A 1 73 ? -3.697 8.920 5.695 1.00 94.50 73 ASN A CA 1
ATOM 558 C C . ASN A 1 73 ? -4.639 7.831 6.239 1.00 94.50 73 ASN A C 1
ATOM 560 O O . ASN A 1 73 ? -5.824 8.093 6.475 1.00 94.50 73 ASN A O 1
ATOM 564 N N . LEU A 1 74 ? -4.134 6.611 6.445 1.00 95.69 74 LEU A N 1
ATOM 565 C CA . LEU A 1 74 ? -4.882 5.457 6.935 1.00 95.69 74 LEU A CA 1
ATOM 566 C C . LEU A 1 74 ? -4.684 5.308 8.450 1.00 95.69 74 LEU A C 1
ATOM 568 O O . LEU A 1 74 ? -3.984 4.422 8.927 1.00 95.69 74 LEU A O 1
ATOM 572 N N . ALA A 1 75 ? -5.347 6.171 9.223 1.00 94.25 75 ALA A N 1
ATOM 573 C CA . ALA A 1 75 ? -5.116 6.322 10.666 1.00 94.25 75 ALA A CA 1
ATOM 574 C C . ALA A 1 75 ? -5.197 5.020 11.495 1.00 94.25 75 ALA A C 1
ATOM 576 O O . ALA A 1 75 ? -4.505 4.888 12.501 1.00 94.25 75 ALA A O 1
ATOM 577 N N . SER A 1 76 ? -6.029 4.058 11.081 1.00 96.56 76 SER A N 1
ATOM 578 C CA . SER A 1 76 ? -6.232 2.784 11.792 1.00 96.56 76 SER A CA 1
ATOM 579 C C . SER A 1 76 ? -5.334 1.641 11.298 1.00 96.56 76 SER A C 1
ATOM 581 O O . SER A 1 76 ? -5.502 0.504 11.746 1.00 96.56 76 SER A O 1
ATOM 583 N N . LEU A 1 77 ? -4.417 1.898 10.360 1.00 97.81 77 LEU A N 1
ATOM 584 C CA . LEU A 1 77 ? -3.646 0.857 9.684 1.00 97.81 77 LEU A CA 1
ATOM 585 C C . LEU A 1 77 ? -2.737 0.124 10.669 1.00 97.81 77 LEU A C 1
ATOM 587 O O . LEU A 1 77 ? -2.024 0.742 11.444 1.00 97.81 77 LEU A O 1
ATOM 591 N N . GLN A 1 78 ? -2.736 -1.204 10.650 1.00 98.06 78 GLN A N 1
ATOM 592 C CA . GLN A 1 78 ? -1.923 -2.017 11.565 1.00 98.06 78 GLN A CA 1
ATOM 593 C C . GLN A 1 78 ? -0.988 -2.963 10.826 1.00 98.06 78 GLN A C 1
ATOM 595 O O . GLN A 1 78 ? 0.049 -3.348 11.362 1.00 98.06 78 GLN A O 1
ATOM 600 N N . ARG A 1 79 ? -1.361 -3.396 9.619 1.00 98.44 79 ARG A N 1
ATOM 601 C CA . ARG A 1 79 ? -0.568 -4.325 8.814 1.00 98.44 79 ARG A CA 1
ATOM 602 C C . ARG A 1 79 ? -0.640 -3.953 7.346 1.00 98.44 79 ARG A C 1
ATOM 604 O O . ARG A 1 79 ? -1.729 -3.732 6.814 1.00 98.44 79 ARG A O 1
ATOM 611 N N . VAL A 1 80 ? 0.516 -3.966 6.697 1.00 97.62 80 VAL A N 1
ATOM 612 C CA . VAL A 1 80 ? 0.652 -3.743 5.260 1.00 97.62 80 VAL A CA 1
ATOM 613 C C . VAL A 1 80 ? 1.435 -4.898 4.663 1.00 97.62 80 VAL A C 1
ATOM 615 O O . VAL A 1 80 ? 2.543 -5.203 5.099 1.00 97.62 80 VAL A O 1
ATOM 618 N N . PHE A 1 81 ? 0.845 -5.549 3.668 1.00 97.75 81 PHE A N 1
ATOM 619 C CA . PHE A 1 81 ? 1.466 -6.638 2.926 1.00 97.75 81 PHE A CA 1
ATOM 620 C C . PHE A 1 81 ? 1.640 -6.204 1.476 1.00 97.75 81 PHE A C 1
ATOM 622 O O . PHE A 1 81 ? 0.668 -6.105 0.729 1.00 97.75 81 PHE A O 1
ATOM 629 N N . ILE A 1 82 ? 2.875 -5.953 1.071 1.00 94.88 82 ILE A N 1
ATOM 630 C CA . ILE A 1 82 ? 3.195 -5.521 -0.283 1.00 94.88 82 ILE A CA 1
ATOM 631 C C . ILE A 1 82 ? 3.883 -6.674 -0.998 1.00 94.88 82 ILE A C 1
ATOM 633 O O . ILE A 1 82 ? 4.808 -7.277 -0.468 1.00 94.88 82 ILE A O 1
ATOM 637 N N . ARG A 1 83 ? 3.427 -7.012 -2.205 1.00 92.88 83 ARG A N 1
ATOM 638 C CA . ARG A 1 83 ? 4.153 -7.950 -3.075 1.00 92.88 83 ARG A CA 1
ATOM 639 C C . ARG A 1 83 ? 4.932 -7.157 -4.109 1.00 92.88 83 ARG A C 1
ATOM 641 O O . ARG A 1 83 ? 4.336 -6.662 -5.063 1.00 92.88 83 ARG A O 1
ATOM 648 N N . PHE A 1 84 ? 6.243 -7.050 -3.936 1.00 91.25 84 PHE A N 1
ATOM 649 C CA . PHE A 1 84 ? 7.081 -6.318 -4.880 1.00 91.25 84 PHE A CA 1
ATOM 650 C C . PHE A 1 84 ? 7.195 -7.031 -6.228 1.00 91.25 84 PHE A C 1
ATOM 652 O O . PHE A 1 84 ? 7.416 -8.241 -6.314 1.00 91.25 84 PHE A O 1
ATOM 659 N N . ARG A 1 85 ? 7.062 -6.246 -7.293 1.00 92.06 85 ARG A N 1
ATOM 660 C CA . ARG A 1 85 ? 7.275 -6.634 -8.683 1.00 92.06 85 ARG A CA 1
ATOM 661 C C . ARG A 1 85 ? 8.221 -5.607 -9.292 1.00 92.06 85 ARG A C 1
ATOM 663 O O . ARG A 1 85 ? 7.877 -4.433 -9.369 1.00 92.06 85 ARG A O 1
ATOM 670 N N . SER A 1 86 ? 9.417 -6.031 -9.698 1.00 91.31 86 SER A N 1
ATOM 671 C CA . SER A 1 86 ? 10.378 -5.104 -10.307 1.00 91.31 86 SER A CA 1
ATOM 672 C C . SER A 1 86 ? 9.911 -4.621 -11.680 1.00 91.31 86 S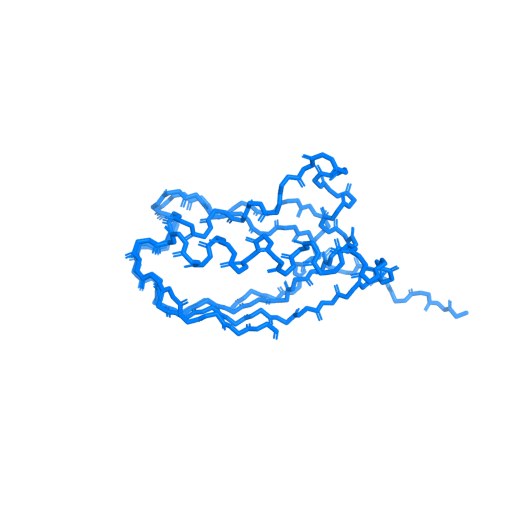ER A C 1
ATOM 674 O O . SER A 1 86 ? 10.163 -3.478 -12.030 1.00 91.31 86 SER A O 1
ATOM 676 N N . GLY A 1 87 ? 9.254 -5.477 -12.473 1.00 88.00 87 GLY A N 1
ATOM 677 C CA . GLY A 1 87 ? 8.840 -5.134 -13.843 1.00 88.00 87 GLY A CA 1
ATOM 678 C C . GLY A 1 87 ? 10.020 -4.878 -14.795 1.00 88.00 87 GLY A C 1
ATOM 679 O O . GLY A 1 87 ? 9.834 -4.345 -15.886 1.00 88.00 87 GLY A O 1
ATOM 680 N N . GLY A 1 88 ? 11.242 -5.249 -14.387 1.00 89.50 88 GLY A N 1
ATOM 681 C CA . GLY A 1 88 ? 12.487 -4.907 -15.082 1.00 89.50 88 GLY A CA 1
ATOM 682 C C . GLY A 1 88 ? 13.200 -3.656 -14.554 1.00 89.50 88 GLY A C 1
ATOM 683 O O . GLY A 1 88 ? 14.222 -3.293 -15.126 1.00 89.50 88 GLY A O 1
ATOM 684 N N . ALA A 1 89 ? 12.702 -3.027 -13.481 1.00 90.75 89 ALA A N 1
ATOM 685 C CA . ALA A 1 89 ? 13.423 -1.980 -12.751 1.00 90.75 89 ALA A CA 1
ATOM 686 C C . ALA A 1 89 ? 14.787 -2.474 -12.242 1.00 90.75 89 ALA A C 1
ATOM 688 O O . ALA A 1 89 ? 14.963 -3.673 -11.975 1.00 90.75 89 ALA A O 1
ATOM 689 N N . SER A 1 90 ? 15.732 -1.547 -12.086 1.00 93.06 90 SER A N 1
ATOM 690 C CA . SER A 1 90 ? 17.053 -1.841 -11.531 1.00 93.06 90 SER A CA 1
ATOM 691 C C . SER A 1 90 ? 16.958 -2.253 -10.056 1.00 93.06 90 SER A C 1
ATOM 693 O O . SER A 1 90 ? 15.976 -1.973 -9.366 1.00 93.06 90 SER A O 1
ATOM 695 N N . GLU A 1 91 ? 17.985 -2.934 -9.548 1.00 93.69 91 GLU A N 1
ATOM 696 C CA . GLU A 1 91 ? 18.042 -3.302 -8.127 1.00 93.69 91 GLU A CA 1
ATOM 697 C C . GLU A 1 91 ? 18.045 -2.063 -7.216 1.00 93.69 91 GLU A C 1
ATOM 699 O O . GLU A 1 91 ? 17.386 -2.065 -6.178 1.00 93.69 91 GLU A O 1
ATOM 704 N N . GLU A 1 92 ? 18.705 -0.988 -7.653 1.00 92.44 92 GLU A N 1
ATOM 705 C CA . GLU A 1 92 ? 18.719 0.313 -6.978 1.00 92.44 92 GLU A CA 1
ATOM 706 C C . GLU A 1 92 ? 17.309 0.912 -6.890 1.00 92.44 92 GLU A C 1
ATOM 708 O O . GLU A 1 92 ? 16.847 1.230 -5.799 1.00 92.44 92 GLU A O 1
ATOM 713 N N . GLU A 1 93 ? 16.564 0.954 -8.000 1.00 91.31 93 GLU A N 1
ATOM 714 C CA . GLU A 1 93 ? 15.185 1.463 -8.015 1.00 91.31 93 GLU A CA 1
ATOM 715 C C . GLU A 1 93 ? 14.256 0.651 -7.100 1.00 91.31 93 GLU A C 1
ATOM 717 O O . GLU A 1 93 ? 13.351 1.195 -6.459 1.00 91.31 93 GLU A O 1
ATOM 722 N N . VAL A 1 94 ? 14.467 -0.666 -7.034 1.00 92.81 94 VAL A N 1
ATOM 723 C CA . VAL A 1 94 ? 13.699 -1.551 -6.155 1.00 92.81 94 VAL A CA 1
ATOM 724 C C . VAL A 1 94 ? 14.025 -1.285 -4.686 1.00 92.81 94 VAL A C 1
ATOM 726 O O . VAL A 1 94 ? 13.100 -1.214 -3.873 1.00 92.81 94 VAL A O 1
ATOM 729 N N . GLU A 1 95 ? 15.300 -1.154 -4.319 1.00 93.81 95 GLU A N 1
ATOM 730 C CA . GLU A 1 95 ? 15.683 -0.871 -2.932 1.00 93.81 95 GLU A CA 1
ATOM 731 C C . GLU A 1 95 ? 15.291 0.541 -2.492 1.00 93.81 95 GLU A C 1
ATOM 733 O O . GLU A 1 95 ? 14.791 0.689 -1.376 1.00 93.81 95 GLU A O 1
ATOM 738 N N . ASP A 1 96 ? 15.374 1.539 -3.370 1.00 92.06 96 ASP A N 1
ATOM 739 C CA . ASP A 1 96 ? 14.866 2.890 -3.114 1.00 92.06 96 ASP A CA 1
ATOM 740 C C . ASP A 1 96 ? 13.362 2.872 -2.813 1.00 92.06 96 ASP A C 1
ATOM 742 O O . ASP A 1 96 ? 12.898 3.461 -1.830 1.00 92.06 96 ASP A O 1
ATOM 746 N N . ALA A 1 97 ? 12.580 2.127 -3.603 1.00 92.31 97 ALA A N 1
ATOM 747 C CA . ALA A 1 97 ? 11.149 1.964 -3.363 1.00 92.31 97 ALA A CA 1
ATOM 748 C C . ALA A 1 97 ? 10.851 1.275 -2.024 1.00 92.31 97 ALA A C 1
ATOM 750 O O . ALA A 1 97 ? 9.963 1.699 -1.276 1.00 92.31 97 ALA A O 1
ATOM 751 N N . LYS A 1 98 ? 11.605 0.223 -1.681 1.00 94.31 98 LYS A N 1
ATOM 752 C CA . LYS A 1 98 ? 11.474 -0.448 -0.381 1.00 94.31 98 LYS A CA 1
ATOM 753 C C . LYS A 1 98 ? 11.865 0.475 0.767 1.00 94.31 98 LYS A C 1
ATOM 755 O O . LYS A 1 98 ? 11.182 0.463 1.788 1.00 94.31 98 LYS A O 1
ATOM 760 N N . ALA A 1 99 ? 12.937 1.251 0.628 1.00 94.00 99 ALA A N 1
ATOM 761 C CA . ALA A 1 99 ? 13.387 2.203 1.635 1.00 94.00 99 ALA A CA 1
ATOM 762 C C . ALA A 1 99 ? 12.322 3.275 1.893 1.00 94.00 99 ALA A C 1
ATOM 764 O O . ALA A 1 99 ? 11.966 3.507 3.048 1.00 94.00 99 ALA A O 1
ATOM 765 N N . ALA A 1 100 ? 11.728 3.836 0.836 1.00 92.75 100 ALA A N 1
ATOM 766 C CA . ALA A 1 100 ? 10.634 4.795 0.952 1.00 92.75 100 ALA A CA 1
ATOM 767 C C . ALA A 1 100 ? 9.411 4.201 1.674 1.00 92.75 100 ALA A C 1
ATOM 769 O O . ALA A 1 100 ? 8.863 4.823 2.583 1.00 92.75 100 ALA A O 1
ATOM 770 N N . LEU A 1 101 ? 9.011 2.970 1.334 1.00 93.50 101 LEU A N 1
ATOM 771 C CA . LEU A 1 101 ? 7.875 2.302 1.981 1.00 93.50 101 LEU A CA 1
ATOM 772 C C . LEU A 1 101 ? 8.159 1.908 3.437 1.00 93.50 101 LEU A C 1
ATOM 774 O O . LEU A 1 101 ? 7.276 2.037 4.287 1.00 93.50 101 LEU A O 1
ATOM 778 N N . ARG A 1 102 ? 9.386 1.469 3.746 1.00 95.25 102 ARG A N 1
ATOM 779 C CA . ARG A 1 102 ? 9.839 1.226 5.126 1.00 95.25 102 ARG A CA 1
ATOM 780 C C . ARG A 1 102 ? 9.791 2.510 5.943 1.00 95.25 102 ARG A C 1
ATOM 782 O O . ARG A 1 102 ? 9.215 2.497 7.025 1.00 95.25 102 ARG A O 1
ATOM 789 N N . HIS A 1 103 ? 10.315 3.607 5.401 1.00 94.50 103 HIS A N 1
ATOM 790 C CA . HIS A 1 103 ? 10.284 4.907 6.058 1.00 94.50 103 HIS A CA 1
ATOM 791 C C . HIS A 1 103 ? 8.845 5.382 6.301 1.00 94.50 103 HIS A C 1
ATOM 793 O O . HIS A 1 103 ? 8.508 5.764 7.417 1.00 94.50 103 HIS A O 1
ATOM 799 N N . ALA A 1 104 ? 7.965 5.267 5.300 1.00 93.00 104 ALA A N 1
ATOM 800 C CA . ALA A 1 104 ? 6.553 5.618 5.434 1.00 93.00 104 ALA A CA 1
ATOM 801 C C . ALA A 1 104 ? 5.839 4.809 6.532 1.00 93.00 104 ALA A C 1
ATOM 803 O O . ALA A 1 104 ? 4.988 5.353 7.231 1.00 93.00 104 ALA A O 1
ATOM 804 N N . ALA A 1 105 ? 6.180 3.526 6.701 1.00 94.56 105 ALA A N 1
ATOM 805 C CA . ALA A 1 105 ? 5.662 2.700 7.791 1.00 94.56 105 ALA A CA 1
ATOM 806 C C . ALA A 1 105 ? 6.276 3.068 9.155 1.00 94.56 105 ALA A C 1
ATOM 808 O O . ALA A 1 105 ? 5.571 3.064 10.162 1.00 94.56 105 ALA A O 1
ATOM 809 N N . GLU A 1 106 ? 7.566 3.408 9.197 1.00 95.06 106 GLU A N 1
ATOM 810 C CA . GLU A 1 106 ? 8.279 3.796 10.417 1.00 95.06 106 GLU A CA 1
ATOM 811 C C . GLU A 1 106 ? 7.730 5.091 11.021 1.00 95.06 106 GLU A C 1
ATOM 813 O O . GLU A 1 106 ? 7.498 5.141 12.224 1.00 95.06 106 GLU A O 1
ATOM 818 N N . ILE A 1 107 ? 7.463 6.111 10.202 1.00 94.75 107 ILE A N 1
ATOM 819 C CA . ILE A 1 107 ? 6.935 7.404 10.672 1.00 94.75 107 ILE A CA 1
ATOM 820 C C . ILE A 1 107 ? 5.407 7.418 10.834 1.00 94.75 107 ILE A C 1
ATOM 822 O O . ILE A 1 107 ? 4.832 8.432 11.232 1.00 94.75 107 ILE A O 1
ATOM 826 N N . HIS A 1 108 ? 4.725 6.322 10.491 1.00 95.50 108 HIS A N 1
ATOM 827 C CA . HIS A 1 108 ? 3.272 6.239 10.567 1.00 95.50 108 HIS A CA 1
ATOM 828 C C . HIS A 1 108 ? 2.797 6.268 12.034 1.00 95.50 108 HIS A C 1
ATOM 830 O O . HIS A 1 108 ? 3.329 5.509 12.844 1.00 95.50 108 HIS A O 1
ATOM 836 N N . PRO A 1 109 ? 1.734 7.021 12.390 1.00 92.81 109 PRO A N 1
ATOM 837 C CA . PRO A 1 109 ? 1.277 7.154 13.781 1.00 92.81 109 PRO A CA 1
ATOM 838 C C . PRO A 1 109 ? 0.972 5.838 14.513 1.00 92.81 109 PRO A C 1
ATOM 840 O O . PRO A 1 109 ? 1.124 5.742 15.726 1.00 92.81 109 PRO A O 1
ATOM 843 N N . SER A 1 110 ? 0.512 4.821 13.785 1.00 94.69 110 SER A N 1
ATOM 844 C CA . SER A 1 110 ? 0.205 3.489 14.328 1.00 94.69 110 SER A CA 1
ATOM 845 C C . SER A 1 110 ? 1.328 2.457 14.159 1.00 94.69 110 SER A C 1
ATOM 847 O O . SER A 1 110 ? 1.122 1.305 14.538 1.00 94.69 110 SER A O 1
ATOM 849 N N . HIS A 1 111 ? 2.471 2.838 13.572 1.00 95.12 111 HIS A N 1
ATOM 850 C CA . HIS A 1 111 ? 3.618 1.966 13.281 1.00 95.12 111 HIS A CA 1
ATOM 851 C C . HIS A 1 111 ? 3.210 0.578 12.742 1.00 95.12 111 HIS A C 1
ATOM 853 O O . HIS A 1 111 ? 3.425 -0.445 13.403 1.00 95.12 111 HIS A O 1
ATOM 859 N N . PRO A 1 112 ? 2.558 0.507 11.565 1.00 97.12 112 PRO A N 1
ATOM 860 C CA . PRO A 1 112 ? 2.019 -0.738 11.056 1.00 97.12 112 PRO A CA 1
ATOM 861 C C . PRO A 1 112 ? 3.136 -1.744 10.766 1.00 97.12 112 PRO A C 1
ATOM 863 O O . PRO A 1 112 ? 4.213 -1.400 10.277 1.00 97.12 112 PRO A O 1
ATOM 866 N N . LEU A 1 113 ? 2.841 -3.025 10.983 1.00 97.94 113 LEU A N 1
ATOM 867 C CA . LEU A 1 113 ? 3.723 -4.104 10.561 1.00 97.94 113 LEU A CA 1
ATOM 868 C C . LEU A 1 113 ? 3.766 -4.148 9.032 1.00 97.94 113 LEU A C 1
ATOM 870 O O . LEU A 1 113 ? 2.788 -4.538 8.387 1.00 97.94 113 LEU A O 1
ATOM 874 N N . LEU A 1 114 ? 4.917 -3.799 8.473 1.00 97.19 114 LEU A N 1
ATOM 875 C CA . LEU A 1 114 ? 5.186 -3.882 7.047 1.00 97.19 114 LEU A CA 1
ATOM 876 C C . LEU A 1 114 ? 5.809 -5.243 6.690 1.00 97.19 114 LEU A C 1
ATOM 878 O O . LEU A 1 114 ? 6.772 -5.685 7.317 1.00 97.19 114 LEU A O 1
ATOM 882 N N . ARG A 1 115 ? 5.276 -5.899 5.655 1.00 97.00 115 ARG A N 1
ATOM 883 C CA . ARG A 1 115 ? 5.887 -7.059 4.992 1.00 97.00 115 ARG A CA 1
ATOM 884 C C . ARG A 1 115 ? 5.978 -6.797 3.495 1.00 97.00 115 ARG A C 1
ATOM 886 O O . ARG A 1 115 ? 4.955 -6.482 2.890 1.00 97.00 115 ARG A O 1
ATOM 893 N N . ILE A 1 116 ? 7.178 -6.935 2.937 1.00 91.12 116 ILE A N 1
ATOM 894 C CA . ILE A 1 116 ? 7.522 -6.619 1.543 1.00 91.12 116 ILE A CA 1
ATOM 895 C C . ILE A 1 116 ? 8.357 -7.721 0.907 1.00 91.12 116 ILE A C 1
ATOM 897 O O . ILE A 1 116 ? 9.089 -8.389 1.674 1.00 91.12 116 ILE A O 1
#

Organism: Arundo donax (NCBI:txid35708)

InterPro domains:
  IPR055414 Disease resistance R13L4/SHOC-2-like, LRR domain [PF23598] (9-113)

Sequence (116 aa):
MVGNEDLGIHGRFIVGAGLFPCLVRCELWGFLGPVVFQQGAMPRLTILQFPFHVRETREIVGIDGAFDLGLGNLASLQRVFIRFRSGGASEEEVEDAKAALRHAAEIHPSHPLLRI

Foldseek 3Di:
DPPDPLQAALAAAEQDAPPAAPDAEDEDERHQEAAAYDARSYQNHAYYEYEHAQVSPCVHQDPPGQSHRNPLSRLNYAAYEYHYDPPPPDPVSSVSNVVSVQVCLCPRPNSHHYDD

Radius of gyration: 14.09 Å; chains: 1; bounding box: 35×27×43 Å

Secondary structure (DSSP, 8-state):
--PPP--SB-SPEEE-TTS-TT--EEE--SB-SPEEEPTTSSTT--EEEEEEEHHHHHHHH-TT------GGG-TT--EEEEEEE-TT--HHHHHHHHHHHHHHHHTSTT--EEE-

pLDDT: mean 88.95, std 11.66, range [38.69, 98.44]